Protein AF-A0A3D3AB13-F1 (afdb_monomer_lite)

pLDDT: mean 94.78, std 6.49, range [57.19, 98.06]

Radius of gyration: 12.37 Å; chains: 1; bounding box: 25×29×30 Å

Secondary structure (DSSP, 8-state):
--S-EEE---TTS-HHHHHHHHHHHHHTT--EEEHHHHHHHHTT-HHHHH--

Sequence (52 aa):
DYSLIIQCGACMVNKKTVQTRIMMAKDANIPITNYGIVLAYISGILDRAFKK

Foldseek 3Di:
DDQEAEAEPQPPHDPVVVVVVVVVCVVVVHHYYYPVCVVCVVVVNNVVVPDD

Structure (mmCIF, N/CA/C/O backbone):
data_AF-A0A3D3AB13-F1
#
_entry.id   AF-A0A3D3AB13-F1
#
loop_
_atom_site.group_PDB
_atom_site.id
_atom_site.type_symbol
_atom_site.label_atom_id
_atom_site.label_alt_id
_atom_site.label_comp_id
_atom_site.label_asym_id
_atom_site.label_entity_id
_atom_site.label_seq_id
_atom_site.pdbx_PDB_ins_code
_atom_site.Cartn_x
_atom_site.Cartn_y
_atom_site.Cartn_z
_atom_site.occupancy
_atom_site.B_iso_or_equiv
_atom_site.auth_seq_id
_atom_site.auth_comp_id
_atom_site.auth_asym_id
_atom_site.auth_atom_id
_atom_site.pdbx_PDB_model_num
ATOM 1 N N . ASP A 1 1 ? -5.135 -18.578 -12.906 1.00 83.88 1 ASP A N 1
ATOM 2 C CA . ASP A 1 1 ? -5.475 -17.152 -12.735 1.00 83.88 1 ASP A CA 1
ATOM 3 C C . ASP A 1 1 ? -5.440 -16.753 -11.277 1.00 83.88 1 ASP A C 1
ATOM 5 O O . ASP A 1 1 ? -5.886 -17.521 -10.432 1.00 83.88 1 ASP A O 1
ATOM 9 N N . TYR A 1 2 ? -4.871 -15.585 -10.981 1.00 94.62 2 TYR A N 1
ATOM 10 C CA . TYR A 1 2 ? -4.828 -15.029 -9.628 1.00 94.62 2 TYR A CA 1
ATOM 11 C C . TYR A 1 2 ? -5.815 -13.868 -9.520 1.00 94.62 2 TYR A C 1
ATOM 13 O O . TYR A 1 2 ? -5.868 -13.025 -10.410 1.00 94.62 2 TYR A O 1
ATOM 21 N N . SER A 1 3 ? -6.562 -13.797 -8.418 1.00 96.56 3 SER A N 1
ATOM 22 C CA . SER A 1 3 ? -7.559 -12.737 -8.199 1.00 96.56 3 SER A CA 1
ATOM 23 C C . SER A 1 3 ? -6.996 -11.483 -7.519 1.00 96.56 3 SER A C 1
ATOM 25 O O . SER A 1 3 ? -7.609 -10.423 -7.594 1.00 96.56 3 SER A O 1
ATOM 27 N N . LEU A 1 4 ? -5.858 -11.591 -6.823 1.00 97.25 4 LEU A N 1
ATOM 28 C CA . LEU A 1 4 ? -5.241 -10.499 -6.065 1.00 97.25 4 LEU A CA 1
ATOM 29 C C . LEU A 1 4 ? -3.760 -10.791 -5.805 1.00 97.25 4 LEU A C 1
ATOM 31 O O . LEU A 1 4 ? -3.393 -11.913 -5.460 1.00 97.25 4 LEU A O 1
ATOM 35 N N . ILE A 1 5 ? -2.923 -9.759 -5.890 1.00 97.69 5 ILE A N 1
ATOM 36 C CA . ILE A 1 5 ? -1.522 -9.791 -5.463 1.00 97.69 5 ILE A CA 1
ATOM 37 C C . ILE A 1 5 ? -1.380 -9.015 -4.152 1.00 97.69 5 ILE A C 1
ATOM 39 O O . ILE A 1 5 ? -1.812 -7.868 -4.046 1.00 97.69 5 ILE A O 1
ATOM 43 N N . ILE A 1 6 ? -0.713 -9.612 -3.164 1.00 97.38 6 ILE A N 1
ATOM 44 C CA . ILE A 1 6 ? -0.345 -8.938 -1.917 1.00 97.38 6 ILE A CA 1
ATOM 45 C C . ILE A 1 6 ? 1.180 -8.770 -1.880 1.00 97.38 6 ILE A C 1
ATOM 47 O O . ILE A 1 6 ? 1.923 -9.731 -1.703 1.00 97.38 6 ILE A O 1
ATOM 51 N N . GLN A 1 7 ? 1.654 -7.535 -2.045 1.00 96.12 7 GLN A N 1
ATOM 52 C CA . GLN A 1 7 ? 3.074 -7.178 -2.001 1.00 96.12 7 GLN A CA 1
ATOM 53 C C . GLN A 1 7 ? 3.563 -6.989 -0.554 1.00 96.12 7 GLN A C 1
ATOM 55 O O . GLN A 1 7 ? 2.882 -6.401 0.288 1.00 96.12 7 GLN A O 1
ATOM 60 N N . CYS A 1 8 ? 4.797 -7.409 -0.270 1.00 95.31 8 CYS A N 1
ATOM 61 C CA . CYS A 1 8 ? 5.461 -7.074 0.987 1.00 95.31 8 CYS A CA 1
ATOM 62 C C . CYS A 1 8 ? 5.740 -5.564 1.148 1.00 95.31 8 CYS A C 1
ATOM 64 O O . CYS A 1 8 ? 5.624 -4.779 0.207 1.00 95.31 8 CYS A O 1
ATOM 66 N N . GLY A 1 9 ? 6.181 -5.157 2.344 1.00 92.19 9 GLY A N 1
ATOM 67 C CA . GLY A 1 9 ? 6.523 -3.764 2.674 1.00 92.19 9 GLY A CA 1
ATOM 68 C C . GLY A 1 9 ? 7.769 -3.196 1.977 1.00 92.19 9 GLY A C 1
ATOM 69 O O . GLY A 1 9 ? 8.137 -2.059 2.241 1.00 92.19 9 GLY A O 1
ATOM 70 N N . ALA A 1 10 ? 8.418 -3.964 1.097 1.00 95.12 10 ALA A N 1
ATOM 71 C CA . ALA A 1 10 ? 9.496 -3.495 0.227 1.00 95.12 10 ALA A CA 1
ATOM 72 C C . ALA A 1 10 ? 10.744 -2.907 0.931 1.00 95.12 10 ALA A C 1
ATOM 74 O O . ALA A 1 10 ? 11.503 -2.176 0.302 1.00 95.12 10 ALA A O 1
ATOM 75 N N . CYS A 1 11 ? 11.018 -3.267 2.191 1.00 95.50 11 CYS A N 1
ATOM 76 C CA . CYS A 1 11 ? 12.129 -2.706 2.980 1.00 95.50 11 CYS A CA 1
ATOM 77 C C . CYS A 1 11 ? 13.529 -2.889 2.360 1.00 95.50 11 CYS A C 1
ATOM 79 O O . CYS A 1 11 ? 14.414 -2.080 2.615 1.00 95.50 11 CYS A O 1
ATOM 81 N N . MET A 1 12 ? 13.719 -3.922 1.534 1.00 97.06 12 MET A N 1
ATOM 82 C CA . MET A 1 12 ? 15.003 -4.252 0.899 1.00 97.06 12 MET A CA 1
ATOM 83 C C . MET A 1 12 ? 15.089 -3.840 -0.578 1.00 97.06 12 MET A C 1
ATOM 85 O O . MET A 1 12 ? 16.088 -4.126 -1.234 1.00 97.06 12 MET A O 1
ATOM 89 N N . VAL A 1 13 ? 14.046 -3.227 -1.149 1.00 96.00 13 VAL A N 1
ATOM 90 C CA . VAL A 1 13 ? 14.006 -2.881 -2.579 1.00 96.00 13 VAL A CA 1
ATOM 91 C C . VAL A 1 13 ? 13.782 -1.390 -2.782 1.00 96.00 13 VAL A C 1
ATOM 93 O O . VAL A 1 13 ? 13.131 -0.714 -1.991 1.00 96.00 13 VAL A O 1
ATOM 96 N N . ASN A 1 14 ? 14.313 -0.861 -3.882 1.00 96.88 14 ASN A N 1
ATOM 97 C CA . ASN A 1 14 ? 14.140 0.548 -4.209 1.00 96.88 14 ASN A CA 1
ATOM 98 C C . ASN A 1 14 ? 12.732 0.850 -4.765 1.00 96.88 14 ASN A C 1
ATOM 100 O O . ASN A 1 14 ? 12.001 -0.032 -5.230 1.00 96.88 14 ASN A O 1
ATOM 104 N N . LYS A 1 15 ? 12.381 2.142 -4.784 1.00 96.62 15 LYS A N 1
ATOM 105 C CA . LYS A 1 15 ? 11.095 2.640 -5.297 1.00 96.62 15 LYS A CA 1
ATOM 106 C C . LYS A 1 15 ? 10.828 2.215 -6.745 1.00 96.62 15 LYS A C 1
ATOM 108 O O . LYS A 1 15 ? 9.692 1.881 -7.067 1.00 96.62 15 LYS A O 1
ATOM 113 N N . LYS A 1 16 ? 11.849 2.209 -7.610 1.00 97.56 16 LYS A N 1
ATOM 114 C CA . LYS A 1 16 ? 11.703 1.848 -9.030 1.00 97.56 16 LYS A CA 1
ATOM 115 C C . LYS A 1 16 ? 11.237 0.400 -9.180 1.00 97.56 16 LYS A C 1
ATOM 117 O O . LYS A 1 16 ? 10.259 0.159 -9.875 1.00 97.56 16 LYS A O 1
ATOM 122 N N . THR A 1 17 ? 11.857 -0.535 -8.464 1.00 97.31 17 THR A N 1
ATOM 123 C CA . THR A 1 17 ? 11.479 -1.955 -8.470 1.00 97.31 17 THR A CA 1
ATOM 124 C C . THR A 1 17 ? 10.041 -2.159 -7.998 1.00 97.31 17 THR A C 1
ATOM 126 O O . THR A 1 17 ? 9.296 -2.923 -8.609 1.00 97.31 17 THR A O 1
ATOM 129 N N . VAL A 1 18 ? 9.619 -1.458 -6.939 1.00 96.75 18 VAL A N 1
ATOM 130 C CA . VAL A 1 18 ? 8.228 -1.518 -6.458 1.00 96.75 18 VAL A CA 1
ATOM 131 C C . VAL A 1 18 ? 7.255 -1.029 -7.530 1.00 96.75 18 VAL A C 1
ATOM 133 O O . VAL A 1 18 ? 6.259 -1.698 -7.791 1.00 96.75 18 VAL A O 1
ATOM 136 N N . GLN A 1 19 ? 7.557 0.096 -8.185 1.00 97.44 19 GLN A N 1
ATOM 137 C CA . GLN A 1 19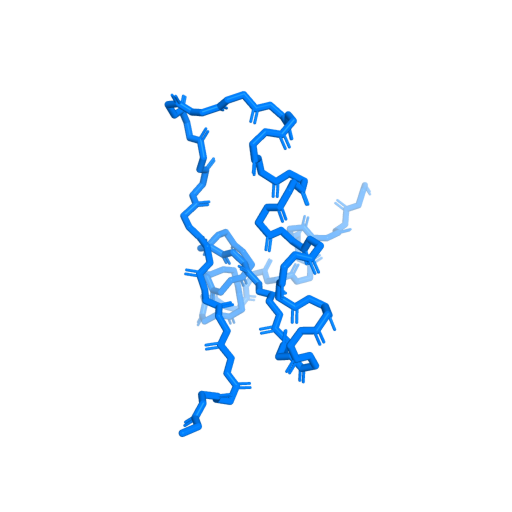 ? 6.725 0.639 -9.262 1.00 97.44 19 GLN A CA 1
ATOM 138 C C . GLN A 1 19 ? 6.645 -0.308 -10.461 1.00 97.44 19 GLN A C 1
ATOM 140 O O . GLN A 1 19 ? 5.551 -0.548 -10.961 1.00 97.44 19 GLN A O 1
ATOM 145 N N . THR A 1 20 ? 7.762 -0.913 -10.877 1.00 98.00 20 THR A N 1
ATOM 146 C CA . THR A 1 20 ? 7.769 -1.922 -11.947 1.00 98.00 20 THR A CA 1
ATOM 147 C C . THR A 1 20 ? 6.835 -3.085 -11.631 1.00 98.00 20 THR A C 1
ATOM 149 O O . THR A 1 20 ? 6.034 -3.459 -12.479 1.00 98.00 20 THR A O 1
ATOM 152 N N . ARG A 1 21 ? 6.853 -3.610 -10.401 1.00 97.19 21 ARG A N 1
ATOM 153 C CA . ARG A 1 21 ? 5.938 -4.692 -9.994 1.00 97.19 21 ARG A CA 1
ATOM 154 C C . ARG A 1 21 ? 4.467 -4.274 -10.037 1.00 97.19 21 ARG A C 1
ATOM 156 O O . ARG A 1 21 ? 3.627 -5.066 -10.447 1.00 97.19 21 ARG A O 1
ATOM 163 N N . ILE A 1 22 ? 4.155 -3.039 -9.639 1.00 97.31 22 ILE A N 1
ATOM 164 C CA . ILE A 1 22 ? 2.790 -2.497 -9.728 1.00 97.31 22 ILE A CA 1
ATOM 165 C C . ILE A 1 22 ? 2.351 -2.379 -11.192 1.00 97.31 22 ILE A C 1
ATOM 167 O O . ILE A 1 22 ? 1.212 -2.715 -11.502 1.00 97.31 22 ILE A O 1
ATOM 171 N N . MET A 1 23 ? 3.235 -1.932 -12.090 1.00 98.06 23 MET A N 1
ATOM 172 C CA . MET A 1 23 ? 2.941 -1.867 -13.528 1.00 98.06 23 MET A CA 1
ATOM 173 C C . MET A 1 23 ? 2.682 -3.260 -14.103 1.00 98.06 23 MET A C 1
ATOM 175 O O . MET A 1 23 ? 1.640 -3.464 -14.704 1.00 98.06 23 MET A O 1
ATOM 179 N N . MET A 1 24 ? 3.532 -4.244 -13.794 1.00 97.56 24 MET A N 1
ATOM 180 C CA . MET A 1 24 ? 3.327 -5.632 -14.229 1.00 97.56 24 MET A CA 1
ATOM 181 C C . MET A 1 24 ? 1.976 -6.204 -13.771 1.00 97.56 24 MET A C 1
ATOM 183 O O . MET A 1 24 ? 1.309 -6.896 -14.534 1.00 97.56 24 MET A O 1
ATOM 187 N N . ALA A 1 25 ? 1.551 -5.909 -12.537 1.00 97.56 25 ALA A N 1
ATOM 188 C CA . ALA A 1 25 ? 0.244 -6.332 -12.032 1.00 97.56 25 ALA A CA 1
ATOM 189 C C . ALA A 1 25 ? -0.916 -5.662 -12.789 1.00 97.56 25 ALA A C 1
ATOM 191 O O . ALA A 1 25 ? -1.892 -6.326 -13.135 1.00 97.56 25 ALA A O 1
ATOM 192 N N . LYS A 1 26 ? -0.787 -4.363 -13.089 1.00 96.75 26 LYS A N 1
ATOM 193 C CA . LYS A 1 26 ? -1.764 -3.620 -13.897 1.00 96.75 26 LYS A CA 1
ATOM 194 C C . LYS A 1 26 ? -1.854 -4.153 -15.324 1.00 96.75 26 LYS A C 1
ATOM 196 O O . LYS A 1 26 ? -2.963 -4.347 -15.804 1.00 96.75 26 LYS A O 1
ATOM 201 N N . ASP A 1 27 ? -0.721 -4.434 -15.962 1.00 98.00 27 ASP A N 1
ATOM 202 C CA . ASP A 1 27 ? -0.666 -4.971 -17.327 1.00 98.00 27 ASP A CA 1
ATOM 203 C C . ASP A 1 27 ? -1.317 -6.360 -17.407 1.00 98.00 27 ASP A C 1
ATOM 205 O O . ASP A 1 27 ? -1.992 -6.688 -18.380 1.00 98.00 27 ASP A O 1
ATOM 209 N N . ALA A 1 28 ? -1.184 -7.157 -16.343 1.00 96.88 28 ALA A N 1
ATOM 210 C CA . ALA A 1 28 ? -1.868 -8.438 -16.198 1.00 96.88 28 ALA A CA 1
ATOM 211 C C . ALA A 1 28 ? -3.361 -8.311 -15.821 1.00 96.88 28 ALA A C 1
ATOM 213 O O . ALA A 1 28 ? -4.041 -9.328 -15.710 1.00 96.88 28 ALA A O 1
ATOM 214 N N . ASN A 1 29 ? -3.880 -7.095 -15.611 1.00 97.06 29 ASN A N 1
ATOM 215 C CA . ASN A 1 29 ? -5.221 -6.820 -15.082 1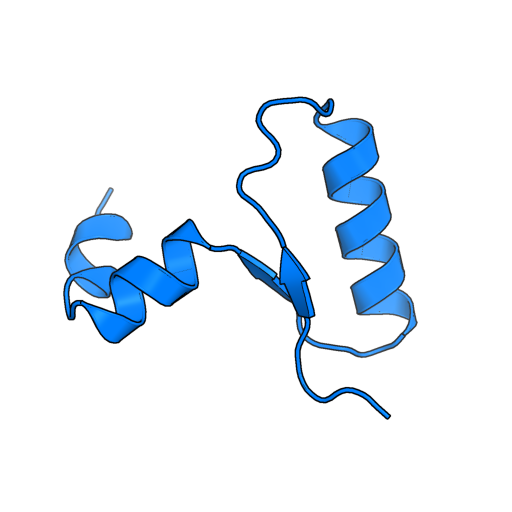.00 97.06 29 ASN A CA 1
ATOM 216 C C . ASN A 1 29 ? -5.513 -7.512 -13.736 1.00 97.06 29 ASN A C 1
ATOM 218 O O . ASN A 1 29 ? -6.647 -7.901 -13.458 1.00 97.06 29 ASN A O 1
ATOM 222 N N . ILE A 1 30 ? -4.499 -7.642 -12.876 1.00 97.88 30 ILE A N 1
ATOM 223 C CA . ILE A 1 30 ? -4.636 -8.246 -11.547 1.00 97.88 30 ILE A CA 1
ATOM 224 C C . ILE A 1 30 ? -4.530 -7.143 -10.484 1.00 97.88 30 ILE A C 1
ATOM 226 O O . ILE A 1 30 ? -3.514 -6.443 -10.421 1.00 97.88 30 ILE A O 1
ATOM 230 N N . PRO A 1 31 ? -5.542 -6.977 -9.611 1.00 97.31 31 PRO A N 1
ATOM 231 C CA . PRO A 1 31 ? -5.466 -6.050 -8.489 1.00 97.31 31 PRO A CA 1
ATOM 232 C C . PRO A 1 31 ? -4.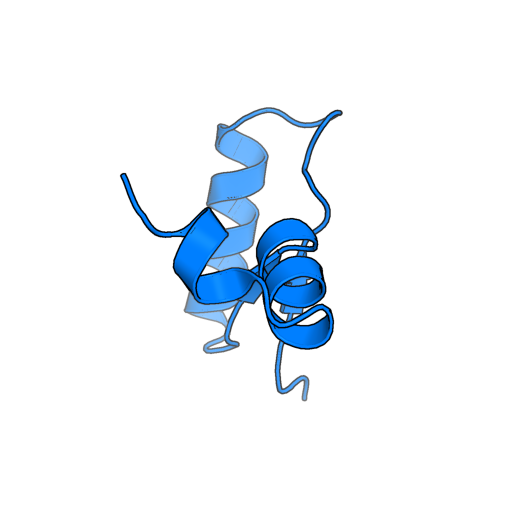248 -6.328 -7.600 1.00 97.31 31 PRO A C 1
ATOM 234 O O . PRO A 1 31 ? -3.888 -7.480 -7.353 1.00 97.31 31 PRO A O 1
ATOM 237 N N . ILE A 1 32 ? -3.626 -5.269 -7.078 1.00 97.50 32 ILE A N 1
ATOM 238 C CA . ILE A 1 32 ? -2.464 -5.364 -6.187 1.00 97.50 32 ILE A CA 1
ATOM 239 C C . ILE A 1 32 ? -2.663 -4.504 -4.938 1.00 97.50 32 ILE A C 1
ATOM 241 O O . ILE A 1 32 ? -3.088 -3.353 -5.014 1.00 97.50 32 ILE A O 1
ATOM 245 N N . THR A 1 33 ? -2.326 -5.064 -3.781 1.00 96.81 33 THR A N 1
ATOM 246 C CA . THR A 1 33 ? -2.300 -4.394 -2.474 1.00 96.81 33 THR A CA 1
ATOM 247 C C . THR A 1 33 ? -0.976 -4.690 -1.759 1.00 96.81 33 THR A C 1
ATOM 249 O O . THR A 1 33 ? -0.088 -5.323 -2.333 1.00 96.81 33 THR A O 1
ATOM 252 N N . ASN A 1 34 ? -0.798 -4.228 -0.519 1.00 96.06 34 ASN A N 1
ATOM 253 C CA . ASN A 1 34 ? 0.381 -4.535 0.292 1.00 96.06 34 ASN A CA 1
ATOM 254 C C . ASN A 1 34 ? 0.030 -5.007 1.711 1.00 96.06 34 ASN A C 1
ATOM 256 O O . ASN A 1 34 ? -1.092 -4.813 2.178 1.00 96.06 34 ASN A O 1
ATOM 260 N N . TYR A 1 35 ? 1.011 -5.594 2.406 1.00 96.19 35 TYR A N 1
ATOM 261 C CA . TYR A 1 35 ? 0.848 -6.103 3.775 1.00 96.19 35 TYR A CA 1
ATOM 262 C C . TYR A 1 35 ? 0.277 -5.066 4.739 1.00 96.19 35 TYR A C 1
ATOM 264 O O . TYR A 1 35 ? -0.598 -5.409 5.521 1.00 96.19 35 TYR A O 1
ATOM 272 N N . GLY A 1 36 ? 0.712 -3.807 4.671 1.00 94.62 36 GLY A N 1
ATOM 273 C CA . GLY A 1 36 ? 0.212 -2.759 5.562 1.00 94.62 36 GLY A CA 1
ATOM 274 C C . GLY A 1 36 ? -1.291 -2.533 5.408 1.00 94.62 36 GLY A C 1
ATOM 275 O O . GLY A 1 36 ? -2.013 -2.504 6.399 1.00 94.62 36 GLY A O 1
ATOM 276 N N . ILE A 1 37 ? -1.776 -2.450 4.168 1.00 95.44 37 ILE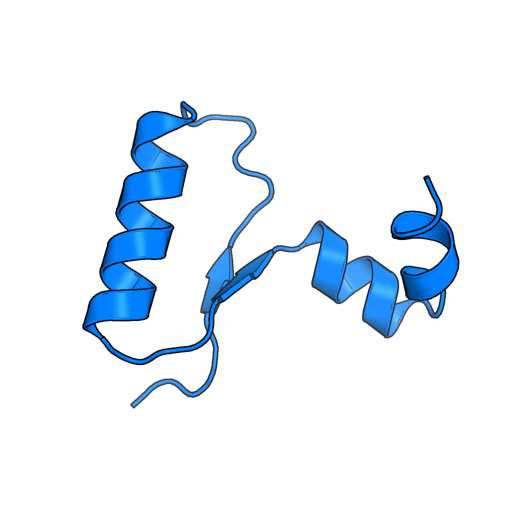 A N 1
ATOM 277 C CA . ILE A 1 37 ? -3.204 -2.265 3.867 1.00 95.44 37 ILE A CA 1
ATOM 278 C C . ILE A 1 37 ? -4.019 -3.483 4.305 1.00 95.44 37 ILE A C 1
ATOM 280 O O . ILE A 1 37 ? -5.059 -3.332 4.940 1.00 95.44 37 ILE A O 1
ATOM 284 N N . VAL A 1 38 ? -3.532 -4.689 4.006 1.00 96.62 38 VAL A N 1
ATOM 285 C CA . VAL A 1 38 ? -4.216 -5.940 4.367 1.00 96.62 38 VAL A CA 1
ATOM 286 C C . VAL A 1 38 ? -4.288 -6.112 5.881 1.00 96.62 38 VAL A C 1
ATOM 288 O O . VAL A 1 38 ? -5.357 -6.390 6.414 1.00 96.62 38 VAL A O 1
ATOM 291 N N . LEU A 1 39 ? -3.181 -5.890 6.590 1.00 96.31 39 LEU A N 1
ATOM 292 C CA . LEU A 1 39 ? -3.146 -5.975 8.048 1.00 96.31 39 LEU A CA 1
ATOM 293 C C . LEU A 1 39 ? -4.046 -4.917 8.688 1.00 96.31 39 LEU A C 1
ATOM 295 O O . LEU A 1 39 ? -4.772 -5.236 9.627 1.00 96.31 39 LEU A O 1
ATOM 299 N N . ALA A 1 40 ? -4.049 -3.686 8.170 1.00 96.50 40 ALA A N 1
ATOM 300 C CA . ALA A 1 40 ? -4.914 -2.625 8.674 1.00 96.50 40 ALA A CA 1
ATOM 301 C C . ALA A 1 40 ? -6.403 -2.934 8.450 1.00 96.50 40 ALA A C 1
ATOM 303 O O . ALA A 1 40 ? -7.212 -2.688 9.343 1.00 96.50 40 ALA A O 1
ATOM 304 N N . TYR A 1 41 ? -6.754 -3.514 7.297 1.00 96.50 41 TYR A N 1
ATOM 305 C CA . TYR A 1 41 ? -8.109 -3.980 7.002 1.00 96.50 41 TYR A CA 1
ATOM 306 C C . TYR A 1 41 ? -8.548 -5.089 7.963 1.00 96.50 41 TYR A C 1
ATOM 308 O O . TYR A 1 41 ? -9.574 -4.952 8.621 1.00 96.50 41 TYR A O 1
ATOM 316 N N . ILE A 1 42 ? -7.738 -6.142 8.113 1.00 97.06 42 ILE A N 1
ATOM 317 C CA . ILE A 1 42 ? -8.066 -7.290 8.975 1.00 97.06 42 ILE A CA 1
ATOM 318 C C . ILE A 1 42 ? -8.122 -6.885 10.454 1.00 97.06 42 ILE A C 1
ATOM 320 O O . ILE A 1 42 ? -8.949 -7.390 11.204 1.00 97.06 42 ILE A O 1
ATOM 324 N N . SER A 1 43 ? -7.274 -5.946 10.875 1.00 97.06 43 SER A N 1
ATOM 325 C CA . SER A 1 43 ? -7.235 -5.463 12.261 1.00 97.06 43 SER A CA 1
ATOM 326 C C . SER A 1 43 ? -8.306 -4.406 12.569 1.00 97.06 43 SER A C 1
ATOM 328 O O . SER A 1 43 ? -8.354 -3.907 13.689 1.00 97.06 43 SER A O 1
ATOM 330 N N . GLY A 1 44 ? -9.129 -4.007 11.590 1.00 96.50 44 GLY A N 1
ATOM 331 C CA . GLY A 1 44 ? -10.174 -2.991 11.768 1.00 96.50 44 GLY A CA 1
ATOM 332 C C . GLY A 1 44 ? -9.653 -1.561 11.970 1.00 96.50 44 GLY A C 1
ATOM 333 O O . GLY A 1 44 ? -10.386 -0.698 12.442 1.00 96.50 44 GLY A O 1
ATOM 334 N N . ILE A 1 45 ? -8.390 -1.288 11.622 1.00 96.69 45 ILE A N 1
ATOM 335 C CA . ILE A 1 45 ? -7.745 0.029 11.788 1.00 96.69 45 ILE A CA 1
ATOM 336 C C . ILE A 1 45 ? -7.499 0.750 10.457 1.00 96.69 45 ILE A C 1
ATOM 338 O O . ILE A 1 45 ? -6.782 1.752 10.428 1.00 96.69 45 ILE A O 1
ATOM 342 N N . LEU A 1 46 ? -8.063 0.252 9.353 1.00 95.19 46 LEU A N 1
ATOM 343 C CA . LEU A 1 46 ? -7.838 0.797 8.013 1.00 95.19 46 LEU A CA 1
ATOM 344 C C . LEU A 1 46 ? -8.158 2.293 7.938 1.00 95.19 46 LEU A C 1
ATOM 346 O O . LEU A 1 46 ? -7.312 3.076 7.513 1.00 95.19 46 LEU A O 1
ATOM 350 N N . ASP A 1 47 ? -9.318 2.704 8.447 1.00 93.88 47 ASP A N 1
ATOM 351 C CA . ASP A 1 47 ? -9.740 4.109 8.433 1.00 93.88 47 ASP A CA 1
ATOM 352 C C . ASP A 1 47 ? -8.784 5.011 9.215 1.00 93.88 47 ASP A C 1
ATOM 354 O O . ASP A 1 47 ? -8.539 6.154 8.833 1.00 93.88 47 ASP A O 1
ATOM 358 N N . ARG A 1 48 ? -8.194 4.498 10.302 1.00 93.38 48 ARG A N 1
ATOM 359 C CA . ARG A 1 48 ? -7.164 5.217 11.059 1.00 93.38 48 ARG A CA 1
ATOM 360 C C . ARG A 1 48 ? -5.875 5.349 10.251 1.00 93.38 48 ARG A C 1
ATOM 362 O O . ARG A 1 48 ? -5.265 6.408 10.288 1.00 93.38 48 ARG A O 1
ATOM 369 N N . ALA A 1 49 ? -5.457 4.301 9.547 1.00 90.00 49 ALA A N 1
ATOM 370 C CA . ALA A 1 49 ? -4.230 4.310 8.750 1.00 90.00 49 ALA A CA 1
ATOM 371 C C . ALA A 1 49 ? -4.320 5.227 7.514 1.00 90.00 49 ALA A C 1
ATOM 373 O O . ALA A 1 4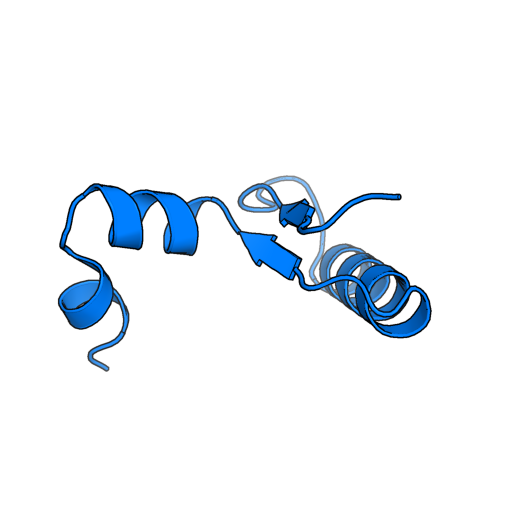9 ? -3.294 5.708 7.039 1.00 90.00 49 ALA A O 1
ATOM 374 N N . PHE A 1 50 ? -5.532 5.472 7.003 1.00 86.00 50 PHE A N 1
ATOM 375 C CA . PHE A 1 50 ? -5.788 6.354 5.858 1.00 86.00 50 PHE A CA 1
ATOM 376 C C . PHE A 1 50 ? -6.093 7.811 6.224 1.00 86.00 50 PHE A C 1
ATOM 378 O O . PHE A 1 50 ? -6.055 8.673 5.342 1.00 86.00 50 PHE A O 1
ATOM 385 N N . LYS A 1 51 ? -6.382 8.113 7.495 1.00 76.12 51 LYS A N 1
ATOM 386 C CA . LYS A 1 51 ? -6.529 9.496 7.958 1.00 76.12 51 LYS A CA 1
ATOM 387 C C . LYS A 1 51 ? -5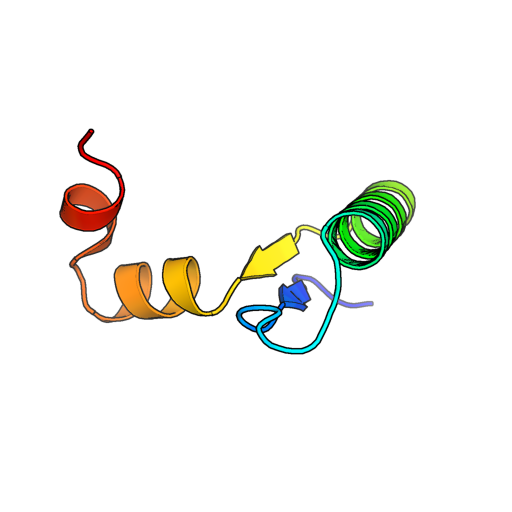.167 10.191 7.908 1.00 76.12 51 LYS A C 1
ATOM 389 O O . LYS A 1 51 ? -4.255 9.828 8.646 1.00 76.12 51 LYS A O 1
ATOM 394 N N . LYS A 1 52 ? -5.052 11.150 6.986 1.00 57.19 52 LYS A N 1
ATOM 395 C CA . LYS A 1 52 ? -3.977 12.147 6.972 1.00 57.19 52 LYS A CA 1
ATOM 396 C C . LYS A 1 52 ? -4.090 13.075 8.172 1.00 57.19 52 LYS A C 1
ATOM 398 O O . LYS A 1 52 ? -5.241 13.413 8.527 1.00 57.19 52 LYS A O 1
#